Protein AF-A0A847XAR1-F1 (afdb_monomer)

Secondary structure (DSSP, 8-state):
-PPPPPHHHHHHHHHHHHHHHHHHHHHHHHHHSSHHHHHHHHHTTBTTB-HHHHHHHHHHHHHHHHHHHHHHT-

Foldseek 3Di:
DDDDDDPLRVLLVCCVPPVVPCVVVLVVLLVQLDLVNLVVVCVVCVVVDDPVVSVVVNVVSVVVNVSSCVSNVD

pLDDT: mean 95.39, std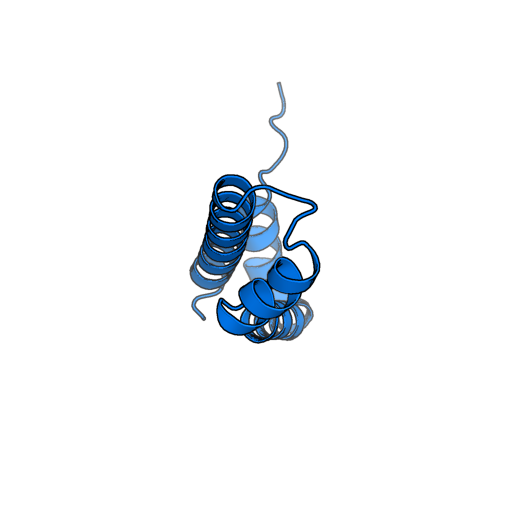 5.91, range [59.59, 98.44]

Sequence (74 aa):
MKKEPTHLRVLEFLKDNYYNDVIDIVKMIKYNVNETNIDFILDIYTGIISERRKILIKRFLIEKVNLIERQFNL

Radius of gyration: 15.14 Å; Cα contacts (8 Å, |Δi|>4): 33; chains: 1; bounding box: 33×38×35 Å

Solvent-accessible surface area (backbone atoms only — not comparable to full-atom values): 4422 Å² total; per-residue (Å²): 132,90,77,79,78,49,72,66,57,51,51,49,51,41,54,77,75,39,37,88,81,44,48,65,57,53,52,49,47,55,69,59,58,34,71,70,53,46,49,60,58,51,56,77,38,63,89,76,52,56,70,72,55,48,54,51,51,49,52,52,51,45,53,52,42,52,52,51,33,64,71,71,75,106

Structure (mmCIF, N/CA/C/O backbone):
data_AF-A0A847XAR1-F1
#
_entry.id   AF-A0A847XAR1-F1
#
loop_
_atom_site.group_PDB
_atom_site.id
_atom_site.type_symbol
_atom_site.label_atom_id
_atom_site.label_alt_id
_atom_site.label_comp_id
_atom_site.label_asym_id
_atom_site.label_entity_id
_atom_site.label_seq_id
_atom_site.pdbx_PDB_ins_code
_atom_site.Cartn_x
_atom_site.Cartn_y
_atom_site.Cartn_z
_atom_site.occupancy
_atom_site.B_iso_or_equiv
_atom_site.auth_seq_id
_atom_site.auth_comp_id
_atom_site.auth_asym_id
_atom_site.auth_atom_id
_atom_site.pdbx_PDB_model_num
ATOM 1 N N . MET A 1 1 ? -8.907 29.499 6.610 1.00 59.59 1 MET A N 1
ATOM 2 C CA . MET A 1 1 ? -9.061 28.583 5.456 1.00 59.59 1 MET A CA 1
ATOM 3 C C . MET A 1 1 ? -9.366 27.184 5.977 1.00 59.59 1 MET A C 1
ATOM 5 O O . MET A 1 1 ? -8.655 26.736 6.868 1.00 59.59 1 MET A O 1
ATOM 9 N N . LYS A 1 2 ? -10.416 26.511 5.481 1.00 70.69 2 LYS A N 1
ATOM 10 C CA . LYS A 1 2 ? -10.633 25.079 5.758 1.00 70.69 2 LYS A CA 1
ATOM 11 C C . LYS A 1 2 ? -9.553 24.291 5.013 1.00 70.69 2 LYS A C 1
ATOM 13 O O . LYS A 1 2 ? -9.396 24.479 3.813 1.00 70.69 2 LYS A O 1
ATOM 18 N N . LYS A 1 3 ? -8.791 23.465 5.727 1.00 80.88 3 LYS A N 1
ATOM 19 C CA . LYS A 1 3 ? -7.788 22.578 5.130 1.00 80.88 3 LYS A CA 1
ATOM 20 C C . LYS A 1 3 ? -8.495 21.296 4.703 1.00 80.88 3 LYS A C 1
ATOM 22 O O . LYS A 1 3 ? -9.226 20.724 5.510 1.00 80.88 3 LYS A O 1
ATOM 27 N N . GLU A 1 4 ? -8.308 20.877 3.458 1.00 88.69 4 GLU A N 1
ATOM 28 C CA . GLU A 1 4 ? -8.842 19.596 2.998 1.00 88.69 4 GLU A CA 1
ATOM 29 C C . GLU A 1 4 ? -8.232 18.442 3.810 1.00 88.69 4 GLU A C 1
ATOM 31 O O . GLU A 1 4 ? -7.070 18.528 4.238 1.00 88.69 4 GLU A O 1
ATOM 36 N N . PRO A 1 5 ? -9.007 17.379 4.081 1.00 90.56 5 PRO A N 1
ATOM 37 C CA . PRO A 1 5 ? -8.487 16.223 4.787 1.00 90.56 5 PRO A CA 1
ATOM 38 C C . PRO A 1 5 ? -7.407 15.536 3.947 1.00 90.56 5 PRO A C 1
ATOM 40 O O . PRO A 1 5 ? -7.506 15.421 2.728 1.00 90.56 5 PRO A O 1
ATOM 43 N N . THR A 1 6 ? -6.365 15.040 4.610 1.00 93.69 6 THR A N 1
ATOM 44 C CA . THR A 1 6 ? -5.382 14.171 3.954 1.00 93.69 6 THR A CA 1
ATOM 45 C C . THR A 1 6 ? -6.003 12.802 3.685 1.00 93.69 6 THR A C 1
ATOM 47 O O . THR A 1 6 ? -6.920 12.387 4.393 1.00 93.69 6 THR A O 1
ATOM 50 N N . HIS A 1 7 ? -5.456 12.042 2.729 1.00 92.06 7 HIS A N 1
ATOM 51 C CA . HIS A 1 7 ? -5.897 10.657 2.508 1.00 92.06 7 HIS A CA 1
ATOM 52 C C . HIS A 1 7 ? -5.802 9.807 3.787 1.00 92.06 7 HIS A C 1
ATOM 54 O O . HIS A 1 7 ? -6.695 9.014 4.046 1.00 92.06 7 HIS A O 1
ATOM 60 N N . LEU A 1 8 ? -4.777 10.015 4.628 1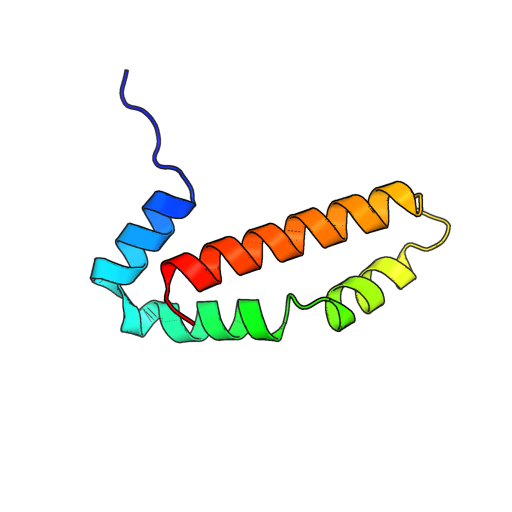.00 93.44 8 LEU A N 1
ATOM 61 C CA . LEU A 1 8 ? -4.669 9.339 5.930 1.00 93.44 8 LEU A CA 1
ATOM 62 C C . LEU A 1 8 ? -5.848 9.661 6.851 1.00 93.44 8 LEU A C 1
ATOM 64 O O . LEU A 1 8 ? -6.405 8.760 7.462 1.00 93.44 8 LEU A O 1
ATOM 68 N N . ARG A 1 9 ? -6.273 10.927 6.900 1.00 94.69 9 ARG A N 1
ATOM 69 C CA . ARG A 1 9 ? -7.417 11.341 7.719 1.00 94.69 9 ARG A CA 1
ATOM 70 C C . ARG A 1 9 ? -8.744 10.806 7.181 1.00 94.69 9 ARG A C 1
ATOM 72 O O . ARG A 1 9 ? -9.654 10.538 7.955 1.00 94.69 9 ARG A O 1
ATOM 79 N N . VAL A 1 10 ? -8.849 10.618 5.865 1.00 95.00 10 VAL A N 1
ATOM 80 C CA . VAL A 1 10 ? -9.985 9.912 5.254 1.00 95.00 10 VAL A CA 1
ATOM 81 C C . VAL A 1 10 ? -9.979 8.432 5.649 1.00 95.00 10 VAL A C 1
ATOM 83 O O . VAL A 1 10 ? -11.018 7.909 6.031 1.00 95.00 10 VAL A O 1
ATOM 86 N N . LEU A 1 11 ? -8.824 7.763 5.617 1.00 95.75 11 LEU A N 1
ATOM 87 C CA . LEU A 1 11 ? -8.700 6.361 6.035 1.00 95.75 11 LEU A CA 1
ATOM 88 C C . LEU A 1 11 ? -8.995 6.170 7.527 1.00 95.75 11 LEU A C 1
ATOM 90 O O . LEU A 1 11 ? -9.662 5.209 7.891 1.00 95.75 11 LEU A O 1
ATOM 94 N N . GLU A 1 12 ? -8.544 7.093 8.376 1.00 96.00 12 GLU A N 1
ATOM 95 C CA . GLU A 1 12 ? -8.886 7.132 9.800 1.00 96.00 12 GLU A CA 1
ATOM 96 C C . GLU A 1 12 ? -10.400 7.207 10.003 1.00 96.00 12 GLU A C 1
ATOM 98 O O . GLU A 1 12 ? -10.977 6.368 10.688 1.00 96.00 12 GLU A O 1
ATOM 103 N N . PHE A 1 13 ? -11.057 8.145 9.317 1.00 96.50 13 PHE A N 1
ATOM 104 C CA . PHE A 1 13 ? -12.508 8.278 9.361 1.00 96.50 13 PHE A CA 1
ATOM 105 C C . PHE A 1 13 ? -13.226 6.999 8.903 1.00 96.50 13 PHE A C 1
ATOM 107 O O . PHE A 1 13 ? -14.176 6.565 9.554 1.00 96.50 13 PHE A O 1
ATOM 114 N N . LEU A 1 14 ? -12.770 6.370 7.816 1.00 96.88 14 LEU A N 1
ATOM 115 C CA . LEU A 1 14 ? -13.342 5.111 7.330 1.00 96.88 14 LEU A CA 1
ATOM 116 C C . LEU A 1 14 ? -13.138 3.966 8.323 1.00 96.88 14 LEU A C 1
ATOM 118 O O . LEU A 1 14 ? -14.067 3.205 8.565 1.00 96.88 14 LEU A O 1
ATOM 122 N N . LYS A 1 15 ? -11.960 3.865 8.94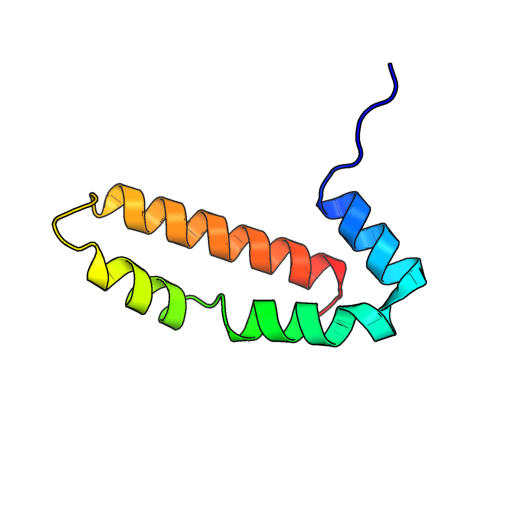1 1.00 96.69 15 LYS A N 1
ATOM 123 C CA . LYS A 1 15 ? -11.691 2.874 9.986 1.00 96.69 15 LYS A CA 1
ATOM 124 C C . LYS A 1 15 ? -12.624 3.053 11.181 1.00 96.69 15 LYS A C 1
ATOM 126 O O . LYS A 1 15 ? -13.129 2.066 11.696 1.00 96.69 15 LYS A O 1
ATOM 131 N N . ASP A 1 16 ? -12.845 4.285 11.6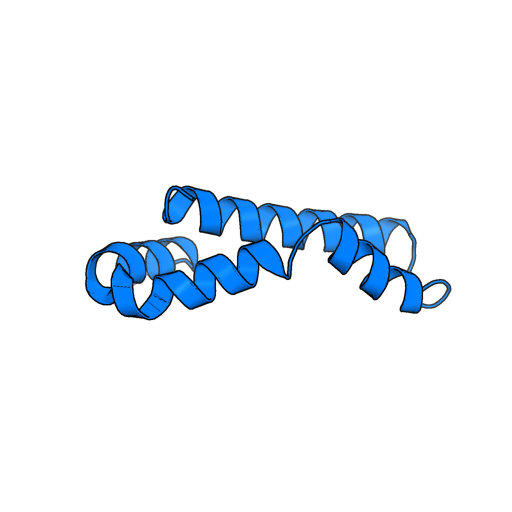26 1.00 97.50 16 ASP A N 1
ATOM 132 C CA . ASP A 1 16 ? -13.615 4.543 12.846 1.00 97.50 16 ASP A CA 1
ATOM 133 C C . ASP A 1 16 ? -15.130 4.387 12.642 1.00 97.50 16 ASP A C 1
ATOM 135 O O . ASP A 1 16 ? -15.842 4.091 13.598 1.00 97.50 16 ASP A O 1
ATOM 139 N N . ASN A 1 17 ? -15.628 4.563 11.411 1.00 98.12 17 ASN A N 1
ATOM 140 C CA . ASN A 1 17 ? -17.071 4.601 11.130 1.00 98.12 17 ASN A CA 1
ATOM 141 C C . ASN A 1 17 ? -17.574 3.458 10.231 1.00 98.12 17 ASN A C 1
ATOM 143 O O . ASN A 1 17 ? -18.756 3.136 10.281 1.00 98.12 17 ASN A O 1
ATOM 147 N N . TYR A 1 18 ? -16.705 2.849 9.421 1.00 97.50 18 TYR A N 1
ATOM 148 C CA . TYR A 1 18 ? -17.070 1.900 8.358 1.00 97.50 18 TYR A CA 1
ATOM 149 C C . TYR A 1 18 ? -16.081 0.726 8.264 1.00 97.50 18 TYR A C 1
ATOM 151 O O . TYR A 1 18 ? -15.847 0.191 7.182 1.00 97.50 18 TYR A O 1
ATOM 159 N N . TYR A 1 19 ? -15.455 0.326 9.382 1.00 96.69 19 TYR A N 1
ATOM 160 C CA . TYR A 1 19 ? -14.387 -0.687 9.394 1.00 96.69 19 TYR A CA 1
ATOM 161 C C . TYR A 1 19 ? -14.756 -1.957 8.619 1.00 96.69 19 TYR A C 1
ATOM 163 O O . TYR A 1 19 ? -14.017 -2.373 7.729 1.00 96.69 19 TYR A O 1
ATOM 171 N N . ASN A 1 20 ? -15.911 -2.546 8.936 1.00 97.44 20 ASN A N 1
ATOM 172 C CA . ASN A 1 20 ? -16.358 -3.807 8.343 1.00 97.44 20 ASN A CA 1
ATOM 173 C C . ASN A 1 20 ? -16.629 -3.688 6.838 1.00 97.44 20 ASN A C 1
ATOM 175 O O . ASN A 1 20 ? -16.485 -4.675 6.126 1.00 97.44 20 ASN A O 1
ATOM 179 N N . ASP A 1 21 ? -16.962 -2.492 6.351 1.00 97.50 21 ASP A N 1
ATOM 180 C CA . ASP A 1 21 ? -17.239 -2.254 4.934 1.00 97.50 21 ASP A CA 1
ATOM 181 C C . ASP A 1 21 ? -15.949 -2.099 4.115 1.00 97.50 21 ASP A C 1
ATOM 183 O O . ASP A 1 21 ? -15.920 -2.394 2.921 1.00 97.50 21 ASP A O 1
ATOM 187 N N . VAL A 1 22 ? -14.864 -1.629 4.744 1.00 97.12 22 VAL A N 1
ATOM 188 C CA . VAL A 1 22 ? -13.612 -1.293 4.042 1.00 97.12 22 VAL A CA 1
ATOM 189 C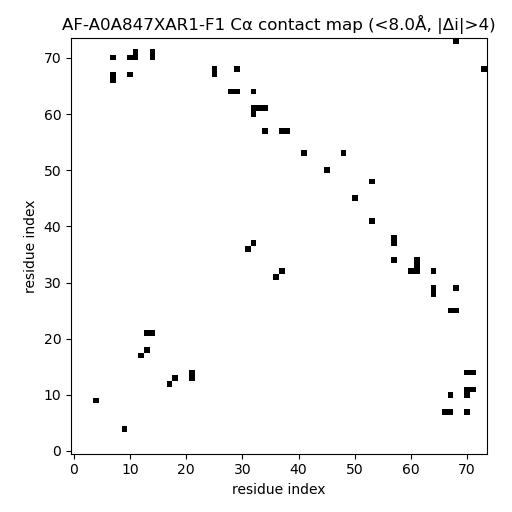 C . VAL A 1 22 ? -12.476 -2.282 4.291 1.00 97.12 22 VAL A C 1
ATOM 191 O O . VAL A 1 22 ? -11.504 -2.293 3.534 1.00 97.12 22 VAL A O 1
ATOM 194 N N . ILE A 1 23 ? -12.565 -3.117 5.330 1.00 97.38 23 ILE A N 1
ATOM 195 C CA . ILE A 1 23 ? -11.455 -3.974 5.762 1.00 97.38 23 ILE A CA 1
ATOM 196 C C . ILE A 1 23 ? -11.002 -4.958 4.679 1.00 97.38 23 ILE A C 1
ATOM 198 O O . ILE A 1 23 ? -9.801 -5.157 4.486 1.00 97.38 23 ILE A O 1
ATOM 202 N N . ASP A 1 24 ? -11.936 -5.526 3.921 1.00 97.62 24 ASP A N 1
ATOM 203 C CA . ASP A 1 24 ? -11.606 -6.480 2.861 1.00 97.62 24 ASP A CA 1
ATOM 204 C C . ASP A 1 24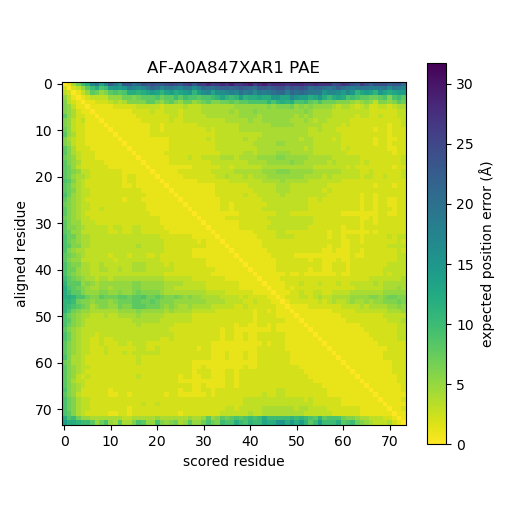 ? -10.927 -5.797 1.672 1.00 97.62 24 ASP A C 1
ATOM 206 O O . ASP A 1 24 ? -9.995 -6.352 1.089 1.00 97.62 24 ASP A O 1
ATOM 210 N N . ILE A 1 25 ? -11.299 -4.547 1.376 1.00 96.38 25 ILE A N 1
ATOM 211 C CA . ILE A 1 25 ? -10.612 -3.724 0.374 1.00 96.38 25 ILE A CA 1
ATOM 212 C C . ILE A 1 25 ? -9.176 -3.445 0.829 1.00 96.38 25 ILE A C 1
ATOM 214 O O . ILE A 1 25 ? -8.241 -3.596 0.045 1.00 96.38 25 ILE A O 1
ATOM 218 N N . VAL A 1 26 ? -8.974 -3.086 2.100 1.00 96.56 26 VAL A N 1
ATOM 219 C CA . VAL A 1 26 ? -7.633 -2.835 2.650 1.00 96.56 26 VAL A CA 1
ATOM 220 C C . VAL A 1 26 ? -6.758 -4.088 2.573 1.00 96.56 26 VAL A C 1
ATOM 222 O O . VAL A 1 26 ? -5.618 -4.018 2.105 1.00 96.56 26 VAL A O 1
ATOM 225 N N . LYS A 1 27 ? -7.292 -5.250 2.965 1.00 97.25 27 LYS A N 1
ATOM 226 C CA . LYS A 1 27 ? -6.590 -6.538 2.850 1.00 97.25 27 LYS A CA 1
ATOM 227 C C . LYS A 1 27 ? -6.260 -6.874 1.398 1.00 97.25 27 LYS A C 1
ATOM 229 O O . LYS A 1 27 ? -5.148 -7.315 1.115 1.00 97.25 27 LYS A O 1
ATOM 234 N N . MET A 1 28 ? -7.186 -6.623 0.474 1.00 97.69 28 MET A N 1
ATOM 235 C CA . MET A 1 28 ? -6.971 -6.832 -0.956 1.00 97.69 28 MET A CA 1
ATOM 236 C C . MET A 1 28 ? -5.865 -5.922 -1.503 1.00 97.69 28 MET A C 1
ATOM 238 O O . MET A 1 28 ? -5.027 -6.390 -2.273 1.00 97.69 28 MET A O 1
ATOM 242 N N . ILE A 1 29 ? -5.811 -4.653 -1.087 1.00 97.12 29 ILE A N 1
ATOM 243 C CA . ILE A 1 29 ? -4.723 -3.734 -1.450 1.00 97.12 29 ILE A CA 1
ATOM 244 C C . ILE A 1 29 ? -3.385 -4.274 -0.939 1.00 97.12 29 ILE A C 1
ATOM 246 O O . ILE A 1 29 ? -2.460 -4.408 -1.735 1.00 97.12 29 ILE A O 1
ATOM 250 N N . LYS A 1 30 ? -3.285 -4.638 0.347 1.00 95.88 30 LYS A N 1
ATOM 251 C CA . LYS A 1 30 ? -2.055 -5.196 0.941 1.00 95.88 30 LYS A CA 1
ATOM 252 C C . LYS A 1 30 ? -1.596 -6.465 0.218 1.00 95.88 30 LYS A C 1
ATOM 254 O O . LYS A 1 30 ? -0.413 -6.618 -0.070 1.00 95.88 30 LYS A O 1
ATOM 259 N N . TYR A 1 31 ? -2.531 -7.357 -0.105 1.00 96.81 31 TYR A N 1
ATOM 260 C CA . TYR A 1 31 ? -2.225 -8.599 -0.807 1.00 96.81 31 TYR A CA 1
ATOM 261 C C . TYR A 1 31 ? -1.705 -8.350 -2.228 1.00 96.81 31 TYR A C 1
ATOM 263 O O . TYR A 1 31 ? -0.734 -8.976 -2.644 1.00 96.81 31 TYR A O 1
ATOM 271 N N . ASN A 1 32 ? -2.322 -7.431 -2.976 1.00 97.25 32 ASN A N 1
ATOM 272 C CA . ASN A 1 32 ? -1.999 -7.230 -4.390 1.00 97.25 32 ASN A CA 1
ATOM 273 C C . ASN A 1 32 ? -0.855 -6.238 -4.631 1.00 97.25 32 ASN A C 1
ATOM 275 O O . ASN A 1 32 ? -0.098 -6.413 -5.583 1.00 97.25 32 ASN A O 1
ATOM 279 N N . VAL A 1 33 ? -0.709 -5.212 -3.793 1.00 97.62 33 VAL A N 1
ATOM 280 C CA . VAL A 1 33 ? 0.296 -4.147 -3.938 1.00 97.62 33 VAL A CA 1
ATOM 281 C C . VAL A 1 33 ? 1.501 -4.464 -3.049 1.0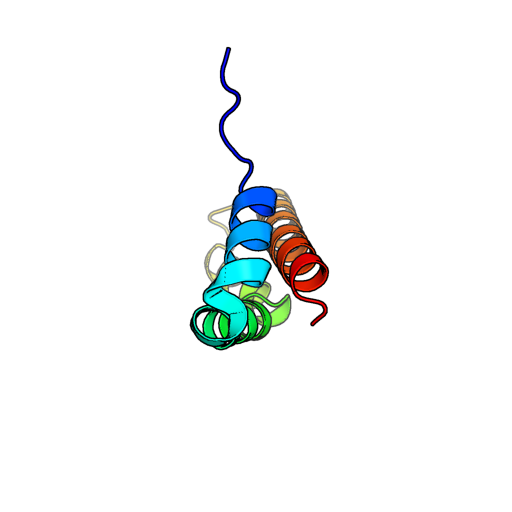0 97.62 33 VAL A C 1
ATOM 283 O O . VAL A 1 33 ? 1.816 -3.755 -2.099 1.00 97.62 33 VAL A O 1
ATOM 286 N N . ASN A 1 34 ? 2.162 -5.578 -3.357 1.00 96.56 34 ASN A N 1
ATOM 287 C CA . ASN A 1 34 ? 3.377 -6.037 -2.686 1.00 96.56 34 ASN A CA 1
ATOM 288 C C . ASN A 1 34 ? 4.599 -5.912 -3.611 1.00 96.56 34 ASN A C 1
ATOM 290 O O . ASN A 1 34 ? 4.459 -5.655 -4.808 1.00 96.56 34 ASN A O 1
ATOM 294 N N . GLU A 1 35 ? 5.799 -6.105 -3.061 1.00 96.88 35 GLU A N 1
ATOM 295 C CA . GLU A 1 35 ? 7.042 -5.945 -3.819 1.00 96.88 35 GLU A CA 1
ATOM 296 C C . GLU A 1 35 ? 7.106 -6.824 -5.068 1.00 96.88 35 GLU A C 1
ATOM 298 O O . GLU A 1 35 ? 7.406 -6.313 -6.142 1.00 96.88 35 GLU A O 1
ATOM 303 N N . THR A 1 36 ? 6.769 -8.108 -4.944 1.00 97.75 36 THR A N 1
ATOM 304 C CA . THR A 1 36 ? 6.827 -9.077 -6.044 1.00 97.75 36 THR A CA 1
ATOM 305 C C . THR A 1 36 ? 5.894 -8.692 -7.186 1.00 97.75 36 THR A C 1
ATOM 307 O O . THR A 1 36 ? 6.304 -8.682 -8.345 1.00 97.75 36 THR A O 1
ATOM 310 N N . ASN A 1 37 ? 4.650 -8.330 -6.873 1.00 98.12 37 ASN A N 1
ATOM 311 C CA . ASN A 1 37 ? 3.672 -7.938 -7.886 1.00 98.12 37 ASN A CA 1
ATOM 312 C C . ASN A 1 37 ? 4.044 -6.608 -8.550 1.00 98.12 37 ASN A C 1
ATOM 314 O O . ASN A 1 37 ? 3.854 -6.446 -9.755 1.00 98.12 37 ASN A O 1
ATOM 318 N N . ILE A 1 38 ? 4.582 -5.657 -7.781 1.00 98.19 38 ILE A N 1
ATOM 319 C CA . ILE A 1 38 ? 5.055 -4.384 -8.328 1.00 98.19 38 ILE A CA 1
ATOM 320 C C . ILE A 1 38 ? 6.239 -4.616 -9.269 1.00 98.19 38 ILE A C 1
ATOM 322 O O . ILE A 1 38 ? 6.230 -4.077 -10.373 1.00 98.19 38 ILE A O 1
ATOM 326 N N . ASP A 1 39 ? 7.223 -5.418 -8.861 1.00 97.88 39 ASP A N 1
ATOM 327 C CA . ASP A 1 39 ? 8.389 -5.737 -9.690 1.00 97.88 39 ASP A CA 1
ATOM 328 C C . ASP A 1 39 ? 7.954 -6.410 -10.998 1.00 97.88 39 ASP A C 1
ATOM 330 O O . ASP A 1 39 ? 8.336 -5.957 -12.075 1.00 97.88 39 ASP A O 1
ATOM 334 N N . PHE A 1 40 ? 7.048 -7.392 -10.920 1.00 98.06 40 PHE A N 1
ATOM 335 C CA . PHE A 1 40 ? 6.485 -8.062 -12.094 1.00 98.06 40 PHE A CA 1
ATOM 336 C C . PHE A 1 40 ? 5.825 -7.085 -13.082 1.00 98.06 40 PHE A C 1
ATOM 338 O O . PHE A 1 40 ? 6.032 -7.181 -14.291 1.00 98.06 40 PHE A O 1
ATOM 345 N N . ILE A 1 41 ? 5.052 -6.112 -12.587 1.00 97.75 41 ILE A N 1
ATOM 346 C CA . ILE A 1 41 ? 4.420 -5.094 -13.439 1.00 97.75 41 ILE A CA 1
ATOM 347 C C . ILE A 1 41 ? 5.469 -4.145 -14.031 1.00 97.75 41 ILE A C 1
ATOM 349 O O . ILE A 1 41 ? 5.381 -3.790 -15.206 1.00 97.75 41 ILE A O 1
ATOM 353 N N . LEU A 1 42 ? 6.449 -3.705 -13.237 1.00 97.81 42 LEU A N 1
ATOM 354 C CA . LEU A 1 42 ? 7.465 -2.745 -13.674 1.00 97.81 42 LEU A CA 1
ATOM 355 C C . LEU A 1 42 ? 8.441 -3.340 -14.694 1.00 97.81 42 LEU A C 1
ATOM 357 O O . LEU A 1 42 ? 8.940 -2.599 -15.545 1.00 97.81 42 LEU A O 1
ATOM 361 N N . ASP A 1 43 ? 8.669 -4.651 -14.666 1.00 96.69 43 ASP A N 1
ATOM 362 C CA . ASP A 1 43 ? 9.504 -5.352 -15.643 1.00 96.69 43 ASP A CA 1
ATOM 363 C C . ASP A 1 43 ? 8.962 -5.257 -17.072 1.00 96.69 43 ASP A C 1
ATOM 365 O O . ASP A 1 43 ? 9.750 -5.137 -18.014 1.00 96.69 43 ASP A O 1
ATOM 369 N N . ILE A 1 44 ? 7.637 -5.172 -17.243 1.00 97.56 44 ILE A N 1
ATOM 370 C CA . ILE A 1 44 ? 6.986 -4.942 -18.547 1.00 97.56 44 ILE A CA 1
ATOM 371 C C . ILE A 1 44 ? 7.435 -3.604 -19.164 1.00 97.56 44 ILE A C 1
ATOM 373 O O . ILE A 1 44 ? 7.443 -3.440 -20.382 1.00 97.56 44 ILE A O 1
ATOM 377 N N . TYR A 1 45 ? 7.862 -2.649 -18.335 1.00 96.75 45 TYR A N 1
ATOM 378 C CA . TYR A 1 45 ? 8.316 -1.327 -18.767 1.00 96.75 45 TYR A CA 1
ATOM 379 C C . TYR A 1 45 ? 9.841 -1.211 -18.894 1.00 96.75 45 TYR A C 1
ATOM 381 O O . TYR A 1 45 ? 10.378 -0.101 -18.997 1.00 96.75 45 TYR A O 1
ATOM 389 N N . THR A 1 46 ? 10.565 -2.333 -18.891 1.00 95.25 46 THR A N 1
ATOM 390 C CA . THR A 1 46 ? 12.006 -2.352 -19.169 1.00 95.25 46 THR A CA 1
ATOM 391 C C . THR A 1 46 ? 12.293 -1.760 -20.546 1.00 95.25 46 THR A C 1
ATOM 393 O O . THR A 1 46 ? 11.667 -2.118 -21.537 1.00 95.25 46 THR A O 1
ATOM 396 N N . GLY A 1 47 ? 13.218 -0.800 -20.602 1.00 95.19 47 GLY A N 1
ATOM 397 C CA . GLY A 1 47 ? 13.534 -0.053 -21.825 1.00 95.19 47 GLY A CA 1
ATOM 398 C C . GLY A 1 47 ? 12.571 1.098 -22.151 1.00 95.19 47 GLY A C 1
ATOM 399 O O . GLY A 1 47 ? 12.919 1.945 -22.966 1.00 95.19 47 GLY A O 1
ATOM 400 N N . ILE A 1 48 ? 11.411 1.190 -21.486 1.00 97.56 48 ILE A N 1
ATOM 401 C CA . ILE A 1 48 ? 10.459 2.309 -21.624 1.00 97.56 48 ILE A CA 1
ATOM 402 C C . ILE A 1 48 ? 10.712 3.367 -20.545 1.00 97.56 48 ILE A C 1
ATOM 404 O O . ILE A 1 48 ? 10.704 4.568 -20.817 1.00 97.56 48 ILE A O 1
ATOM 408 N N . ILE A 1 49 ? 10.953 2.929 -19.307 1.00 96.88 49 ILE A N 1
ATOM 409 C CA . ILE A 1 49 ? 11.315 3.809 -18.192 1.00 96.88 49 ILE A CA 1
ATOM 410 C C . ILE A 1 49 ? 12.658 3.414 -17.594 1.00 96.88 49 ILE A C 1
ATOM 412 O O . ILE A 1 49 ? 13.067 2.257 -17.635 1.00 96.88 49 ILE A O 1
ATOM 416 N N . SER A 1 50 ? 13.347 4.396 -17.012 1.00 97.81 50 SER A N 1
ATOM 417 C CA . SER A 1 50 ? 14.626 4.148 -16.357 1.00 97.81 50 SER A CA 1
ATOM 418 C C . SER A 1 50 ? 14.459 3.306 -15.094 1.00 97.81 50 SER A C 1
ATOM 420 O O . SER A 1 50 ? 13.484 3.457 -14.354 1.00 97.81 50 SER A O 1
ATOM 422 N N . GLU A 1 51 ? 15.476 2.505 -14.781 1.00 97.12 51 GLU A N 1
ATOM 423 C CA . GLU A 1 51 ? 15.534 1.720 -13.541 1.00 97.12 51 GLU A CA 1
ATOM 424 C C . GLU A 1 51 ? 15.361 2.596 -12.293 1.00 97.12 51 GLU A C 1
ATOM 426 O O . GLU A 1 51 ? 14.614 2.268 -11.373 1.00 97.12 51 GLU A O 1
ATOM 431 N N . ARG A 1 52 ? 15.940 3.806 -12.299 1.00 98.00 52 ARG A N 1
ATOM 432 C CA . ARG A 1 52 ? 15.737 4.779 -11.216 1.00 98.00 52 ARG A CA 1
ATOM 433 C C . ARG A 1 52 ? 14.261 5.154 -11.037 1.00 98.00 52 ARG A C 1
ATOM 435 O O . ARG A 1 52 ? 13.818 5.343 -9.906 1.00 98.00 52 ARG A O 1
ATOM 442 N N . ARG A 1 53 ? 13.495 5.284 -12.126 1.00 97.94 53 ARG A N 1
ATOM 443 C CA . ARG A 1 53 ? 12.058 5.582 -12.057 1.00 97.94 53 ARG A CA 1
ATOM 444 C C . ARG A 1 53 ? 11.272 4.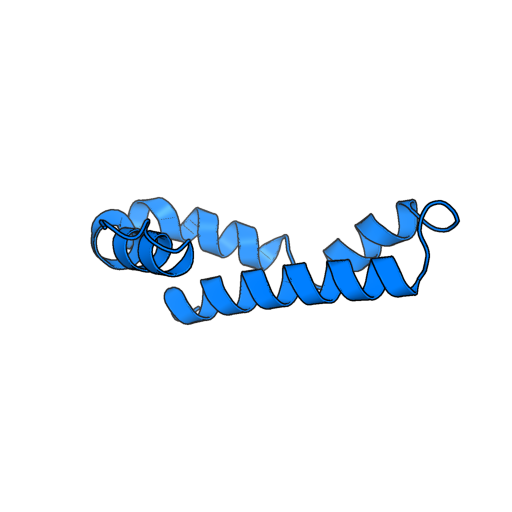385 -11.526 1.00 97.94 53 ARG A C 1
ATOM 446 O O . ARG A 1 53 ? 10.402 4.600 -10.687 1.00 97.94 53 ARG A O 1
ATOM 453 N N . LYS A 1 54 ? 11.607 3.158 -11.941 1.00 98.19 54 LYS A N 1
ATOM 454 C CA . LYS A 1 54 ? 11.004 1.931 -11.391 1.00 98.19 54 LYS A CA 1
ATOM 455 C C . LYS A 1 54 ? 11.184 1.854 -9.872 1.00 98.19 54 LYS A C 1
ATOM 457 O O . LYS A 1 54 ? 10.198 1.729 -9.152 1.00 98.19 54 LYS A O 1
ATOM 462 N N . ILE A 1 55 ? 12.409 2.065 -9.379 1.00 97.94 55 ILE A N 1
ATOM 463 C CA . ILE A 1 55 ? 12.723 2.082 -7.938 1.00 97.94 55 ILE A CA 1
ATOM 464 C C . ILE A 1 55 ? 11.879 3.123 -7.189 1.00 97.94 55 ILE A C 1
ATOM 466 O O . ILE A 1 55 ? 11.338 2.836 -6.121 1.00 97.94 55 ILE A O 1
ATOM 470 N N . LEU A 1 56 ? 11.745 4.334 -7.740 1.00 98.44 56 LEU A N 1
ATOM 471 C CA . LEU A 1 56 ? 10.941 5.392 -7.122 1.00 98.44 56 LEU A CA 1
ATOM 472 C C . LEU A 1 56 ? 9.453 5.032 -7.058 1.00 98.44 56 LEU A C 1
ATOM 474 O O . LEU A 1 56 ? 8.831 5.258 -6.021 1.00 98.44 56 LEU A O 1
ATOM 478 N N . ILE A 1 57 ? 8.893 4.463 -8.130 1.00 98.25 57 ILE A N 1
ATOM 479 C CA . ILE A 1 57 ? 7.493 4.018 -8.166 1.00 98.25 57 ILE A CA 1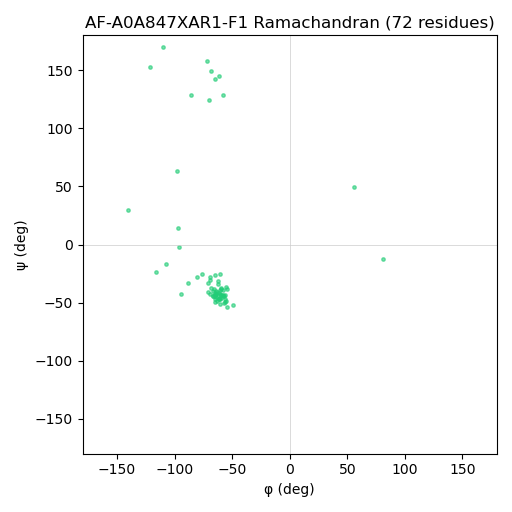
ATOM 480 C C . ILE A 1 57 ? 7.269 2.907 -7.143 1.00 98.25 57 ILE A C 1
ATOM 482 O O . ILE A 1 57 ? 6.349 3.017 -6.333 1.00 98.25 57 ILE A O 1
ATOM 486 N N . LYS A 1 58 ? 8.139 1.887 -7.122 1.00 98.31 58 LYS A N 1
ATOM 487 C CA . LYS A 1 58 ? 8.065 0.793 -6.149 1.00 98.31 58 LYS A CA 1
ATOM 488 C C . LYS A 1 58 ? 8.060 1.327 -4.726 1.00 98.31 58 LYS A C 1
ATOM 490 O O . LYS A 1 58 ? 7.127 1.062 -3.973 1.00 98.31 58 LYS A O 1
ATOM 495 N N . ARG A 1 59 ? 9.057 2.145 -4.378 1.00 98.44 59 ARG A N 1
ATOM 496 C CA . ARG A 1 59 ? 9.164 2.736 -3.042 1.00 98.44 59 ARG A CA 1
ATOM 497 C C . ARG A 1 59 ? 7.923 3.552 -2.689 1.00 98.44 59 ARG A C 1
ATOM 499 O O . ARG A 1 59 ? 7.411 3.427 -1.585 1.00 98.44 59 ARG A O 1
ATOM 506 N N . PHE A 1 60 ? 7.426 4.369 -3.613 1.00 98.06 60 PHE A N 1
ATOM 507 C CA . PHE A 1 60 ? 6.232 5.174 -3.374 1.00 98.06 60 PHE A CA 1
ATOM 508 C C . PHE A 1 60 ? 4.996 4.312 -3.080 1.00 98.06 60 PHE A C 1
ATOM 510 O O . PHE A 1 60 ? 4.273 4.598 -2.128 1.00 98.06 60 PHE A O 1
ATOM 517 N N . LEU A 1 61 ? 4.757 3.265 -3.873 1.00 98.19 61 LEU A N 1
ATOM 518 C CA . LEU A 1 61 ? 3.605 2.377 -3.703 1.00 98.19 61 LEU A CA 1
ATOM 519 C C . LEU A 1 61 ? 3.690 1.579 -2.399 1.00 98.19 61 LEU A C 1
ATOM 521 O O . LEU A 1 61 ? 2.712 1.542 -1.656 1.00 98.19 61 LEU A O 1
ATOM 525 N N . ILE A 1 62 ? 4.861 1.022 -2.080 1.00 98.25 62 ILE A N 1
ATOM 526 C CA . ILE A 1 62 ? 5.079 0.293 -0.825 1.00 98.25 62 ILE A CA 1
ATOM 527 C C . ILE A 1 62 ? 4.854 1.203 0.385 1.00 98.25 62 ILE A C 1
ATOM 529 O O . ILE A 1 62 ? 4.098 0.850 1.284 1.00 98.25 62 ILE A O 1
ATOM 533 N N . GLU A 1 63 ? 5.408 2.418 0.389 1.00 97.75 63 GLU A N 1
ATOM 534 C CA . GLU A 1 63 ? 5.173 3.363 1.490 1.00 97.75 63 GLU A CA 1
ATOM 535 C C . GLU A 1 63 ? 3.693 3.751 1.622 1.00 97.75 63 GLU A C 1
ATOM 537 O O . GLU A 1 63 ? 3.194 3.941 2.731 1.00 97.75 63 GLU A O 1
ATOM 542 N N . LYS A 1 64 ? 2.948 3.836 0.511 1.00 96.50 64 LYS A N 1
ATOM 543 C CA . LYS A 1 64 ? 1.497 4.063 0.560 1.00 96.50 64 LYS A CA 1
ATOM 544 C C . LYS A 1 64 ? 0.756 2.902 1.214 1.00 96.50 64 LYS A C 1
ATOM 546 O O . LYS A 1 64 ? -0.117 3.163 2.039 1.00 96.50 64 LYS A O 1
ATOM 551 N N . VAL A 1 65 ? 1.103 1.660 0.884 1.00 97.19 65 VAL A N 1
ATOM 552 C CA . VAL A 1 65 ? 0.505 0.469 1.506 1.00 97.19 65 VAL A CA 1
ATOM 553 C C . VAL A 1 65 ? 0.855 0.400 2.989 1.00 97.19 65 VAL A C 1
ATOM 555 O O . VAL A 1 65 ? -0.053 0.249 3.800 1.00 97.19 65 VAL A O 1
ATOM 558 N N . ASN A 1 66 ? 2.114 0.648 3.360 1.00 96.75 66 ASN A N 1
ATOM 559 C CA . ASN A 1 66 ? 2.557 0.686 4.759 1.00 96.75 66 ASN A CA 1
ATOM 560 C C . ASN A 1 66 ? 1.780 1.723 5.586 1.00 96.75 66 ASN A C 1
ATOM 562 O O . ASN A 1 66 ? 1.457 1.497 6.750 1.00 96.75 66 ASN A O 1
ATOM 566 N N . LEU A 1 67 ? 1.475 2.888 5.006 1.00 97.06 67 LEU A N 1
ATOM 567 C CA . LEU A 1 67 ? 0.666 3.912 5.669 1.00 97.06 67 LEU A CA 1
ATOM 568 C C . LEU A 1 67 ? -0.784 3.462 5.884 1.00 97.06 67 LEU A C 1
ATOM 570 O O . LEU A 1 67 ? -1.350 3.745 6.938 1.00 97.06 67 LEU A O 1
ATOM 574 N N . ILE A 1 68 ? -1.374 2.766 4.909 1.00 96.44 68 ILE A N 1
ATOM 575 C CA . ILE A 1 68 ? -2.716 2.184 5.045 1.00 96.44 68 ILE A CA 1
ATOM 576 C C . ILE A 1 68 ? -2.699 1.107 6.135 1.00 96.44 68 ILE A C 1
ATOM 578 O O . ILE A 1 68 ? -3.515 1.144 7.048 1.00 96.44 68 ILE A O 1
ATOM 582 N N . GLU A 1 69 ? -1.746 0.183 6.079 1.00 94.81 69 GLU A N 1
ATOM 583 C CA . GLU A 1 69 ? -1.587 -0.910 7.040 1.00 94.81 69 GLU A CA 1
ATOM 584 C C . GLU A 1 69 ? -1.466 -0.395 8.478 1.00 94.81 69 GLU A C 1
ATOM 586 O O . GLU A 1 69 ? -2.223 -0.817 9.352 1.00 94.81 69 GLU A O 1
ATOM 591 N N . ARG A 1 70 ? -0.602 0.604 8.705 1.00 95.88 70 ARG A N 1
ATOM 592 C CA . ARG A 1 70 ? -0.468 1.271 10.009 1.00 95.88 70 ARG A CA 1
ATOM 593 C C . ARG A 1 70 ? -1.765 1.917 10.474 1.00 95.88 70 ARG A C 1
ATOM 595 O O . ARG A 1 70 ? -2.046 1.898 11.664 1.00 95.88 70 ARG A O 1
ATOM 602 N N . GLN A 1 71 ? -2.548 2.494 9.562 1.00 96.31 71 GLN A N 1
ATOM 603 C CA . GLN A 1 71 ? -3.822 3.103 9.931 1.00 96.31 71 GLN A CA 1
ATOM 604 C C . GLN A 1 71 ? -4.814 2.046 10.435 1.00 96.31 71 GLN A C 1
ATOM 606 O O . GLN A 1 71 ? -5.533 2.321 11.391 1.00 96.31 71 GLN A O 1
ATOM 611 N N . PHE A 1 72 ? -4.839 0.854 9.825 1.00 95.44 72 PHE A N 1
ATOM 612 C CA . PHE A 1 72 ? -5.790 -0.229 10.117 1.00 95.44 72 PHE A CA 1
ATOM 613 C C . PHE A 1 72 ? -5.278 -1.303 11.097 1.00 95.44 72 PHE A C 1
ATOM 615 O O . PHE A 1 72 ? -6.057 -2.189 11.448 1.00 95.44 72 PHE A O 1
ATOM 622 N N . ASN A 1 73 ? -4.029 -1.206 11.573 1.00 90.75 73 ASN A N 1
ATOM 623 C CA . ASN A 1 73 ? -3.358 -2.186 12.444 1.00 90.75 73 ASN A CA 1
ATOM 624 C C . ASN A 1 73 ? -3.334 -3.613 11.855 1.00 90.75 73 ASN A C 1
ATOM 626 O O . ASN A 1 73 ? -3.737 -4.567 12.524 1.00 90.75 73 ASN A O 1
ATOM 630 N N . LEU A 1 74 ? -2.911 -3.741 10.593 1.00 83.94 74 LEU A N 1
ATOM 631 C CA . LEU A 1 74 ? -2.872 -5.006 9.840 1.00 83.94 74 LEU A CA 1
ATOM 632 C C . LEU A 1 74 ? -1.467 -5.534 9.575 1.00 83.94 74 LEU A C 1
ATOM 634 O O . LEU A 1 74 ? -0.498 -4.799 9.836 1.00 83.94 74 LEU A O 1
#

Mean predicted aligned error: 3.39 Å

Nearest PDB structures (foldseek):
  2f66-assembly3_D  TM=6.931E-01  e=7.666E+00  Saccharomyces cerevisiae